Protein AF-A0A2T0YK87-F1 (afdb_monomer_lite)

Structure (mmCIF, N/CA/C/O backbone):
data_AF-A0A2T0YK87-F1
#
_entry.id   AF-A0A2T0YK87-F1
#
loop_
_atom_site.group_PDB
_atom_site.id
_atom_site.type_symbol
_atom_site.label_atom_id
_atom_site.label_alt_id
_atom_site.label_comp_id
_atom_site.label_asym_id
_atom_site.label_entity_id
_atom_site.label_seq_id
_atom_site.pdbx_PDB_ins_code
_atom_site.Cartn_x
_atom_site.Cartn_y
_atom_site.Cartn_z
_atom_site.occupancy
_atom_site.B_iso_or_equiv
_atom_site.auth_seq_id
_atom_site.auth_comp_id
_atom_site.auth_asym_id
_atom_site.auth_atom_id
_atom_site.pdbx_PDB_model_num
ATOM 1 N N . MET A 1 1 ? 10.314 11.082 -12.945 1.00 59.62 1 MET A N 1
ATOM 2 C CA . MET A 1 1 ? 10.654 9.793 -13.588 1.00 59.62 1 MET A CA 1
ATOM 3 C C . MET A 1 1 ? 11.276 10.070 -14.951 1.00 59.62 1 MET A C 1
ATOM 5 O O . MET A 1 1 ? 11.301 11.234 -15.344 1.00 59.62 1 MET A O 1
ATOM 9 N N . THR A 1 2 ? 11.847 9.068 -15.618 1.00 65.50 2 THR A N 1
ATOM 10 C CA . THR A 1 2 ? 12.135 9.135 -17.062 1.00 65.50 2 THR A CA 1
ATOM 11 C C . THR A 1 2 ? 10.827 9.025 -17.856 1.00 65.50 2 THR A C 1
ATOM 13 O O . THR A 1 2 ? 9.799 8.666 -17.281 1.00 65.50 2 THR A O 1
ATOM 16 N N . GLU A 1 3 ? 10.855 9.286 -19.165 1.00 60.81 3 GLU A N 1
ATOM 17 C CA . GLU A 1 3 ? 9.691 9.121 -20.060 1.00 60.81 3 GLU A CA 1
ATOM 18 C C . GLU A 1 3 ? 9.125 7.685 -20.080 1.00 60.81 3 GLU A C 1
ATOM 20 O O . GLU A 1 3 ? 7.971 7.485 -20.436 1.00 60.81 3 GLU A O 1
ATOM 25 N N . GLY A 1 4 ? 9.895 6.687 -19.626 1.00 59.06 4 GLY A N 1
ATOM 26 C CA . GLY A 1 4 ? 9.454 5.294 -19.463 1.00 59.06 4 GLY A CA 1
ATOM 27 C C . GLY A 1 4 ? 9.026 4.907 -18.040 1.00 59.06 4 GLY A C 1
ATOM 28 O O . GLY A 1 4 ? 8.945 3.720 -17.735 1.00 59.06 4 GLY A O 1
ATOM 29 N N . GLY A 1 5 ? 8.841 5.869 -17.129 1.00 59.38 5 GLY A N 1
ATOM 30 C CA . GLY A 1 5 ? 8.418 5.601 -15.747 1.00 59.38 5 GLY A CA 1
ATOM 31 C C . GLY A 1 5 ? 9.534 5.081 -14.832 1.00 59.38 5 GLY A C 1
ATOM 32 O O . GLY A 1 5 ? 9.279 4.713 -13.685 1.00 59.38 5 GLY A O 1
ATOM 33 N N . ALA A 1 6 ? 10.789 5.064 -15.297 1.00 64.81 6 ALA A N 1
ATOM 34 C CA . ALA A 1 6 ? 11.923 4.650 -14.477 1.00 64.81 6 ALA A CA 1
ATOM 35 C C . ALA A 1 6 ? 12.339 5.759 -13.494 1.00 64.81 6 ALA A C 1
ATOM 37 O O . ALA A 1 6 ? 12.185 6.962 -13.747 1.00 64.81 6 ALA A O 1
ATOM 38 N N . GLY A 1 7 ? 12.889 5.351 -12.349 1.00 67.50 7 GLY A N 1
ATOM 39 C CA . GLY A 1 7 ? 13.480 6.274 -11.385 1.00 67.50 7 GLY A CA 1
ATOM 40 C C . GLY A 1 7 ? 14.667 7.027 -11.990 1.00 67.50 7 GLY A C 1
ATOM 41 O O . GLY A 1 7 ? 15.427 6.472 -12.778 1.00 67.50 7 GLY A O 1
ATOM 42 N N . LYS A 1 8 ? 14.844 8.300 -11.608 1.00 79.06 8 LYS A N 1
ATOM 43 C CA . LYS A 1 8 ? 16.035 9.089 -11.987 1.00 79.06 8 LYS A CA 1
ATOM 44 C C . LYS A 1 8 ? 17.297 8.646 -11.227 1.00 79.06 8 LYS A C 1
ATOM 46 O O . LYS A 1 8 ? 18.400 9.018 -11.605 1.00 79.06 8 LYS A O 1
ATOM 51 N N . ILE A 1 9 ? 17.127 7.858 -10.165 1.00 83.00 9 ILE A N 1
ATOM 52 C CA . ILE A 1 9 ? 18.200 7.300 -9.341 1.00 83.00 9 ILE A CA 1
ATOM 53 C C . ILE A 1 9 ? 18.352 5.823 -9.706 1.00 83.00 9 ILE A C 1
ATOM 55 O O . ILE A 1 9 ? 17.394 5.050 -9.631 1.00 83.00 9 ILE A O 1
ATOM 59 N N . LYS A 1 10 ? 19.564 5.426 -10.104 1.00 82.88 10 LYS A N 1
ATOM 60 C CA . LYS A 1 10 ? 19.873 4.038 -10.465 1.00 82.88 10 LYS A CA 1
ATOM 61 C C . LYS A 1 10 ? 19.559 3.108 -9.287 1.00 82.88 10 LYS A C 1
ATOM 63 O O . LYS A 1 10 ? 20.014 3.344 -8.176 1.00 82.88 10 LYS A O 1
ATOM 68 N N . GLY A 1 11 ? 18.785 2.054 -9.545 1.00 80.31 11 GLY A N 1
ATOM 69 C CA . GLY A 1 11 ? 18.370 1.080 -8.527 1.00 80.31 11 GLY A CA 1
ATOM 70 C C . GLY A 1 11 ? 17.142 1.485 -7.702 1.00 80.31 11 GLY A C 1
ATOM 71 O O . GLY A 1 11 ? 16.560 0.628 -7.045 1.00 80.31 11 GLY A O 1
ATOM 72 N N . LEU A 1 12 ? 16.680 2.737 -7.787 1.00 84.69 12 LEU A N 1
ATOM 73 C CA . LEU A 1 12 ? 15.482 3.212 -7.090 1.00 84.69 12 LEU A CA 1
ATOM 74 C C . LEU A 1 12 ? 14.294 3.290 -8.057 1.00 84.69 12 LEU A C 1
ATOM 76 O O . LEU A 1 12 ? 13.875 4.362 -8.495 1.00 84.69 12 LEU A O 1
ATOM 80 N N . GLY A 1 13 ? 13.771 2.123 -8.433 1.00 86.69 13 GLY A N 1
ATOM 81 C CA . GLY A 1 13 ? 12.528 2.035 -9.201 1.00 86.69 13 GLY A CA 1
ATOM 82 C C . GLY A 1 13 ? 11.301 2.455 -8.372 1.00 86.69 13 GLY A C 1
ATOM 83 O O . GLY A 1 13 ? 11.397 2.525 -7.146 1.00 86.69 13 GLY A O 1
ATOM 84 N N . PRO A 1 14 ? 10.133 2.672 -9.006 1.00 86.12 14 PRO A N 1
ATOM 85 C CA . PRO A 1 14 ? 8.919 3.129 -8.324 1.00 86.12 14 PRO A CA 1
ATOM 86 C C . PRO A 1 14 ? 8.546 2.322 -7.066 1.00 86.12 14 PRO A C 1
ATOM 88 O O . PRO A 1 14 ? 8.340 2.922 -6.020 1.00 86.12 14 PRO A O 1
ATOM 91 N N . ALA A 1 15 ? 8.587 0.982 -7.111 1.00 89.81 15 ALA A N 1
ATOM 92 C CA . ALA A 1 15 ? 8.289 0.134 -5.940 1.00 89.81 15 ALA A CA 1
ATOM 93 C C . ALA A 1 15 ? 9.214 0.407 -4.739 1.00 89.81 15 ALA A C 1
ATOM 95 O O . ALA A 1 15 ? 8.801 0.391 -3.582 1.00 89.81 15 ALA A O 1
ATOM 96 N N . PHE A 1 16 ? 10.508 0.602 -5.011 1.00 90.56 16 PHE A N 1
ATOM 97 C CA . PHE A 1 16 ? 11.492 0.887 -3.968 1.00 90.56 16 PHE A CA 1
ATOM 98 C C . PHE A 1 16 ? 11.370 2.325 -3.471 1.00 90.56 16 PHE A C 1
ATOM 100 O O . PHE A 1 16 ? 11.548 2.565 -2.281 1.00 90.56 16 PHE A O 1
ATOM 107 N N . ALA A 1 17 ? 11.018 3.267 -4.349 1.00 90.88 17 ALA A N 1
ATOM 108 C CA . ALA A 1 17 ? 10.756 4.646 -3.961 1.00 90.88 17 ALA A CA 1
ATOM 109 C C . ALA A 1 17 ? 9.584 4.741 -2.972 1.00 90.88 17 ALA A C 1
ATOM 111 O O . ALA A 1 17 ? 9.709 5.428 -1.966 1.00 90.88 17 ALA A O 1
ATOM 112 N N . THR A 1 18 ? 8.485 4.008 -3.179 1.00 93.31 18 THR A N 1
ATOM 113 C CA . THR A 1 18 ? 7.351 4.032 -2.235 1.00 93.31 18 THR A CA 1
ATOM 114 C C . THR A 1 18 ? 7.694 3.384 -0.897 1.00 93.31 18 THR A C 1
ATOM 116 O O . THR A 1 18 ? 7.274 3.879 0.141 1.00 93.31 18 THR A O 1
ATOM 119 N N . LYS A 1 19 ? 8.522 2.328 -0.893 1.00 94.12 19 LYS A N 1
ATOM 120 C CA . LYS A 1 19 ? 9.073 1.746 0.347 1.00 94.12 19 LYS A CA 1
ATOM 121 C C . LYS A 1 19 ? 9.935 2.753 1.100 1.00 94.12 19 LYS A C 1
ATOM 123 O O . LYS A 1 19 ? 9.781 2.900 2.306 1.00 94.12 19 LYS A O 1
ATOM 128 N N . PHE A 1 20 ? 10.811 3.462 0.387 1.00 93.12 20 PHE A N 1
ATOM 129 C CA . PHE A 1 20 ? 11.614 4.530 0.974 1.00 93.12 20 PHE A CA 1
ATOM 130 C C . PHE A 1 20 ? 10.731 5.617 1.597 1.00 93.12 20 PHE A C 1
ATOM 132 O O . PHE A 1 20 ? 10.955 5.974 2.747 1.00 93.12 20 PHE A O 1
ATOM 139 N N . LEU A 1 21 ? 9.710 6.095 0.876 1.00 92.44 21 LEU A N 1
ATOM 140 C CA . LEU A 1 21 ? 8.780 7.109 1.381 1.00 92.44 21 LEU A CA 1
ATOM 141 C C . LEU A 1 21 ? 8.040 6.637 2.638 1.00 92.44 21 LEU A C 1
ATOM 143 O O . LEU A 1 21 ? 8.040 7.357 3.629 1.00 92.44 21 LEU A O 1
ATOM 147 N N . TYR A 1 22 ? 7.485 5.422 2.623 1.00 94.75 22 TYR A N 1
ATOM 148 C CA . TYR A 1 22 ? 6.798 4.838 3.778 1.00 94.75 22 TYR A CA 1
ATOM 149 C C . TYR A 1 22 ? 7.701 4.791 5.021 1.00 94.75 22 TYR A C 1
ATOM 151 O O . TYR A 1 22 ? 7.325 5.265 6.088 1.00 94.75 22 TYR A O 1
ATOM 159 N N . PHE A 1 23 ? 8.930 4.278 4.890 1.00 93.50 23 PHE A N 1
ATOM 160 C CA . PHE A 1 23 ? 9.843 4.197 6.034 1.00 93.50 23 PHE A CA 1
ATOM 161 C C . PHE A 1 23 ? 10.400 5.558 6.471 1.00 93.50 23 PHE A C 1
ATOM 163 O O . PHE A 1 23 ? 10.729 5.722 7.645 1.00 93.50 23 PHE A O 1
ATOM 170 N N . ALA A 1 24 ? 10.501 6.532 5.562 1.00 93.06 24 ALA A N 1
ATOM 171 C CA . ALA A 1 24 ? 10.962 7.881 5.882 1.00 93.06 24 ALA A CA 1
ATOM 172 C C . ALA A 1 24 ? 9.951 8.678 6.726 1.00 93.06 24 ALA A C 1
ATOM 174 O O . ALA A 1 24 ? 10.366 9.565 7.470 1.00 93.06 24 ALA A O 1
ATOM 175 N N . GLU A 1 25 ? 8.653 8.364 6.645 1.00 89.94 25 GLU A N 1
ATOM 176 C CA . GLU A 1 25 ? 7.619 8.992 7.484 1.00 89.94 25 GLU A CA 1
ATOM 177 C C . GLU A 1 25 ? 7.697 8.565 8.959 1.00 89.94 25 GLU A C 1
ATOM 179 O O . GLU A 1 25 ? 7.255 9.303 9.843 1.00 89.94 25 GLU A O 1
ATOM 184 N N . GLY A 1 26 ? 8.306 7.409 9.240 1.00 86.06 26 GLY A N 1
ATOM 185 C CA . GLY A 1 26 ? 8.388 6.845 10.585 1.00 86.06 26 GLY A CA 1
ATOM 186 C C . GLY A 1 26 ? 7.060 6.254 11.076 1.00 86.06 26 GLY A C 1
ATOM 187 O O . GLY A 1 26 ? 6.061 6.214 10.365 1.00 86.06 26 GLY A O 1
ATOM 188 N N . SER A 1 27 ? 7.046 5.745 12.311 1.00 83.12 27 SER A N 1
ATOM 189 C CA . SER A 1 27 ? 5.922 4.956 12.846 1.00 83.12 27 SER A CA 1
ATOM 190 C C . SER A 1 27 ? 4.946 5.739 13.728 1.00 83.12 27 SER A C 1
ATOM 192 O O . SER A 1 27 ? 4.000 5.159 14.252 1.00 83.12 27 SER A O 1
ATOM 194 N N . THR A 1 28 ? 5.198 7.024 13.977 1.00 83.50 28 THR A N 1
ATOM 195 C CA . THR A 1 28 ? 4.438 7.811 14.962 1.00 83.50 28 THR A CA 1
ATOM 196 C C . THR A 1 28 ? 3.157 8.418 14.402 1.00 83.50 28 THR A C 1
ATOM 198 O O . THR A 1 28 ? 2.258 8.730 15.176 1.00 83.50 28 THR A O 1
ATOM 201 N N . ASN A 1 29 ? 3.062 8.576 13.081 1.00 85.19 29 ASN A N 1
ATOM 202 C CA . ASN A 1 29 ? 1.926 9.204 12.412 1.00 85.19 29 ASN A CA 1
ATOM 203 C C . ASN A 1 29 ? 1.127 8.190 11.576 1.00 85.19 29 ASN A C 1
ATOM 205 O O . ASN A 1 29 ? 1.569 7.068 11.308 1.00 85.19 29 ASN A O 1
ATOM 209 N N . GLU A 1 30 ? -0.074 8.596 11.169 1.00 87.56 30 GLU A N 1
ATOM 210 C CA . GLU A 1 30 ? -0.809 7.928 10.095 1.00 87.56 30 GLU A CA 1
ATOM 211 C C . GLU A 1 30 ? -0.026 8.094 8.780 1.00 87.56 30 GLU A C 1
ATOM 213 O O . GLU A 1 30 ? 0.322 9.232 8.438 1.00 87.56 30 GLU A O 1
ATOM 218 N N . PRO A 1 31 ? 0.302 7.004 8.062 1.00 88.62 31 PRO A N 1
ATOM 219 C CA . PRO A 1 31 ? 1.158 7.085 6.891 1.00 88.62 31 PRO A CA 1
ATOM 220 C C . PRO A 1 31 ? 0.411 7.765 5.745 1.00 88.62 31 PRO A C 1
ATOM 222 O O . PRO A 1 31 ? -0.667 7.327 5.339 1.00 88.62 31 PRO A O 1
ATOM 225 N N . ARG A 1 32 ? 1.001 8.823 5.181 1.00 88.62 32 ARG A N 1
ATOM 226 C CA . ARG A 1 32 ? 0.485 9.458 3.955 1.00 88.62 32 ARG A CA 1
ATOM 227 C C . ARG A 1 32 ? 0.940 8.695 2.717 1.00 88.62 32 ARG A C 1
ATOM 229 O O . ARG A 1 32 ? 0.331 8.805 1.651 1.00 88.62 32 ARG A O 1
ATOM 236 N N . HIS A 1 33 ? 2.030 7.948 2.843 1.00 93.56 33 HIS A N 1
ATOM 237 C CA . HIS A 1 33 ? 2.617 7.145 1.786 1.00 93.56 33 HIS A CA 1
ATOM 238 C C . HIS A 1 33 ? 2.529 5.671 2.147 1.00 93.56 33 HIS A C 1
ATOM 240 O O . HIS A 1 33 ? 3.027 5.267 3.185 1.00 93.56 33 HIS A O 1
ATOM 246 N N . VAL A 1 34 ? 1.942 4.856 1.273 1.00 95.25 34 VAL A N 1
ATOM 247 C CA . VAL A 1 34 ? 1.836 3.402 1.457 1.00 95.25 34 VAL A CA 1
ATOM 248 C C . VAL A 1 34 ? 2.529 2.656 0.330 1.00 95.25 34 VAL A C 1
ATOM 250 O O . VAL A 1 34 ? 2.738 3.178 -0.763 1.00 95.25 34 VAL A O 1
ATOM 253 N N . ILE A 1 35 ? 2.941 1.421 0.595 1.00 95.69 35 ILE A N 1
ATOM 254 C CA . ILE A 1 35 ? 3.746 0.650 -0.349 1.00 95.69 35 ILE A CA 1
ATOM 255 C C . ILE A 1 35 ? 2.865 0.167 -1.506 1.00 95.69 35 ILE A C 1
ATOM 257 O O . ILE A 1 35 ? 1.774 -0.352 -1.297 1.00 95.69 35 ILE A O 1
ATOM 261 N N . ILE A 1 36 ? 3.351 0.308 -2.742 1.00 94.06 36 ILE A N 1
ATOM 262 C CA . ILE A 1 36 ? 2.814 -0.417 -3.895 1.00 94.06 36 ILE A CA 1
ATOM 263 C C . ILE A 1 36 ? 3.933 -1.223 -4.544 1.00 94.06 36 ILE A C 1
ATOM 265 O O . ILE A 1 36 ? 5.000 -0.709 -4.885 1.00 94.06 36 ILE A O 1
ATOM 269 N N . ASP A 1 37 ? 3.698 -2.520 -4.701 1.00 92.88 37 ASP A N 1
ATOM 270 C CA . ASP A 1 37 ? 4.579 -3.401 -5.448 1.00 92.88 37 ASP A CA 1
ATOM 271 C C . ASP A 1 37 ? 3.789 -4.353 -6.349 1.00 92.88 37 ASP A C 1
ATOM 273 O O . ASP A 1 37 ? 2.574 -4.227 -6.534 1.00 92.88 37 ASP A O 1
ATOM 277 N N . LYS A 1 38 ? 4.492 -5.293 -6.982 1.00 91.56 38 LYS A N 1
ATOM 278 C CA . LYS A 1 38 ? 3.873 -6.219 -7.930 1.00 91.56 38 LYS A CA 1
ATOM 279 C C . LYS A 1 38 ? 2.792 -7.086 -7.276 1.00 91.56 38 LYS A C 1
ATOM 281 O O . LYS A 1 38 ? 1.803 -7.380 -7.938 1.00 91.56 38 LYS A O 1
ATOM 286 N N . VAL A 1 39 ? 2.953 -7.482 -6.013 1.00 93.69 39 VAL A N 1
ATOM 287 C CA . VAL A 1 39 ? 1.963 -8.308 -5.305 1.00 93.69 39 VAL A CA 1
ATOM 288 C C . VAL A 1 39 ? 0.720 -7.474 -5.027 1.00 93.69 39 VAL A C 1
ATOM 290 O O . VAL A 1 39 ? -0.371 -7.832 -5.469 1.00 93.69 39 VAL A O 1
ATOM 293 N N . VAL A 1 40 ? 0.905 -6.313 -4.393 1.00 94.94 40 VAL A N 1
ATOM 294 C CA . VAL A 1 40 ? -0.199 -5.408 -4.049 1.00 94.94 40 VAL A CA 1
ATOM 295 C C . VAL A 1 40 ? -0.975 -4.987 -5.293 1.00 94.94 40 VAL A C 1
ATOM 297 O O . VAL A 1 40 ? -2.194 -5.111 -5.327 1.00 94.94 40 VAL A O 1
ATOM 300 N N . SER A 1 41 ? -0.282 -4.552 -6.346 1.00 93.50 41 SER A N 1
ATOM 301 C CA . SER A 1 41 ? -0.926 -4.115 -7.591 1.00 93.50 41 SER A CA 1
ATOM 302 C C . SER A 1 41 ? -1.658 -5.243 -8.321 1.00 93.50 41 SER A C 1
ATOM 304 O O . SER A 1 41 ? -2.722 -5.007 -8.886 1.00 93.50 41 SER A O 1
ATOM 306 N N . THR A 1 42 ? -1.142 -6.476 -8.285 1.00 93.75 42 THR A N 1
ATOM 307 C CA . THR A 1 42 ? -1.828 -7.635 -8.879 1.00 93.75 42 THR A CA 1
ATOM 308 C C . THR A 1 42 ? -3.135 -7.926 -8.142 1.00 93.75 42 THR A C 1
ATOM 310 O O . THR A 1 42 ? -4.176 -8.098 -8.777 1.00 93.75 42 THR A O 1
ATOM 313 N N . ASN A 1 43 ? -3.101 -7.919 -6.808 1.00 94.31 43 ASN A N 1
ATOM 314 C CA . ASN A 1 43 ? -4.281 -8.173 -5.982 1.00 94.31 43 ASN A CA 1
ATOM 315 C C . ASN A 1 43 ? -5.302 -7.034 -6.081 1.00 94.31 43 ASN A C 1
ATOM 317 O O . ASN A 1 43 ? -6.497 -7.279 -6.234 1.00 94.31 43 ASN A O 1
ATOM 321 N N . LEU A 1 44 ? -4.830 -5.787 -6.081 1.00 92.25 44 LEU A N 1
ATOM 322 C CA . LEU A 1 44 ? -5.661 -4.605 -6.280 1.00 92.25 44 LEU A CA 1
ATOM 323 C C . LEU A 1 44 ? -6.384 -4.660 -7.629 1.00 92.25 44 LEU A C 1
ATOM 325 O O . LEU A 1 44 ? -7.593 -4.431 -7.689 1.00 92.25 44 LEU A O 1
ATOM 329 N N . ARG A 1 45 ? -5.667 -5.023 -8.699 1.00 92.94 45 ARG A N 1
ATOM 330 C CA . ARG A 1 45 ? -6.244 -5.149 -10.037 1.00 92.94 45 ARG A CA 1
ATOM 331 C C . ARG A 1 45 ? -7.330 -6.210 -10.113 1.00 92.94 45 ARG A C 1
ATOM 333 O O . ARG A 1 45 ? -8.372 -5.971 -10.713 1.00 92.94 45 ARG A O 1
ATOM 340 N N . ARG A 1 46 ? -7.084 -7.367 -9.504 1.00 89.81 46 ARG A N 1
ATOM 341 C CA . ARG A 1 46 ? -8.015 -8.497 -9.511 1.00 89.81 46 ARG A CA 1
ATOM 342 C C . ARG A 1 46 ? -9.343 -8.158 -8.840 1.00 89.81 46 ARG A C 1
ATOM 344 O O . ARG A 1 46 ? -10.389 -8.541 -9.349 1.00 89.81 46 ARG A O 1
ATOM 351 N N . ASP A 1 47 ? -9.286 -7.485 -7.695 1.00 81.62 47 ASP A N 1
ATOM 352 C CA . ASP A 1 47 ? -10.410 -7.462 -6.759 1.00 81.62 47 ASP A CA 1
ATOM 353 C C . ASP A 1 47 ? -11.121 -6.103 -6.656 1.00 81.62 47 ASP A C 1
ATOM 355 O O . ASP A 1 47 ? -12.280 -6.065 -6.248 1.00 81.62 47 ASP A O 1
ATOM 359 N N . ALA A 1 48 ? -10.460 -4.987 -6.983 1.00 85.00 48 ALA A N 1
ATOM 360 C CA . ALA A 1 48 ? -10.997 -3.670 -6.624 1.00 85.00 48 ALA A CA 1
ATOM 361 C C . ALA A 1 48 ? -10.696 -2.527 -7.603 1.00 85.00 48 ALA A C 1
ATOM 363 O O . ALA A 1 48 ? -11.422 -1.534 -7.618 1.00 85.00 48 ALA A O 1
ATOM 364 N N . TRP A 1 49 ? -9.657 -2.642 -8.432 1.00 87.81 49 TRP A N 1
ATOM 365 C CA . TRP A 1 49 ? -9.315 -1.626 -9.428 1.00 87.81 49 TRP A CA 1
ATOM 366 C C . TRP A 1 49 ? -8.814 -2.265 -10.733 1.00 87.81 49 TRP A C 1
ATOM 368 O O . TRP A 1 49 ? -7.608 -2.263 -10.995 1.00 87.81 49 TRP A O 1
ATOM 378 N N . PRO A 1 50 ? -9.722 -2.774 -11.587 1.00 88.31 50 PRO A N 1
ATOM 379 C CA . PRO A 1 50 ? -9.378 -3.532 -12.801 1.00 88.31 50 PRO A CA 1
ATOM 380 C C . PRO A 1 50 ? -8.443 -2.811 -13.783 1.00 88.31 50 PRO A C 1
ATOM 382 O O . PRO A 1 50 ? -7.618 -3.448 -14.445 1.00 88.31 50 PRO A O 1
ATOM 385 N N . GLU A 1 51 ? -8.527 -1.481 -13.819 1.00 86.69 51 GLU A N 1
ATOM 386 C CA . GLU A 1 51 ? -7.702 -0.611 -14.666 1.00 86.69 51 GLU A CA 1
AT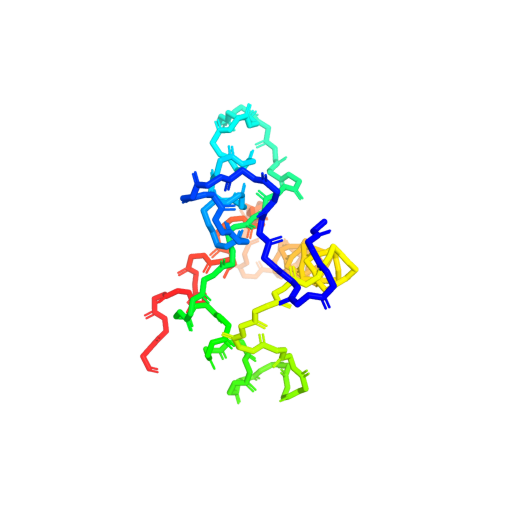OM 387 C C . GLU A 1 51 ? -6.406 -0.133 -13.990 1.00 86.69 51 GLU A C 1
ATOM 389 O O . GLU A 1 51 ? -5.675 0.683 -14.553 1.00 86.69 51 GLU A O 1
ATOM 394 N N . SER A 1 52 ? -6.098 -0.598 -12.773 1.00 85.62 52 SER A N 1
ATOM 395 C CA . SER A 1 52 ? -4.843 -0.227 -12.115 1.00 85.62 52 SER A CA 1
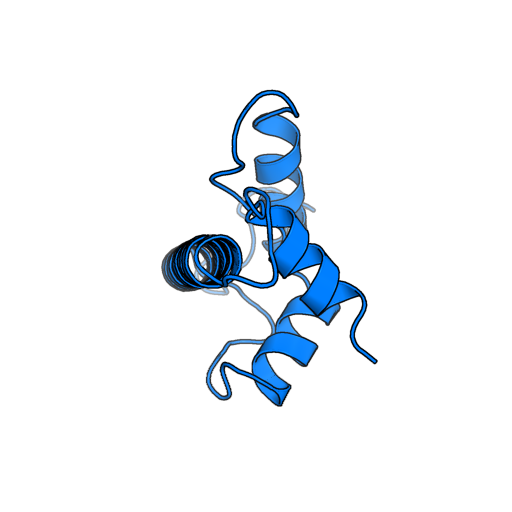ATOM 396 C C . SER A 1 52 ? -3.634 -0.810 -12.860 1.00 85.62 52 SER A C 1
ATOM 398 O O . SER A 1 52 ? -3.637 -1.978 -13.273 1.00 85.62 52 SER A O 1
ATOM 400 N N . PRO A 1 53 ? -2.561 -0.021 -13.036 1.00 83.81 53 PRO A N 1
ATOM 401 C CA . PRO A 1 53 ? -1.342 -0.530 -13.634 1.00 83.81 53 PRO A CA 1
ATOM 402 C C . PRO A 1 53 ? -0.611 -1.454 -12.652 1.00 83.81 53 PRO A C 1
ATOM 404 O O . PRO A 1 53 ? -0.484 -1.182 -11.457 1.00 83.81 53 PRO A O 1
ATOM 407 N N . THR A 1 54 ? -0.068 -2.549 -13.178 1.00 84.56 54 THR A N 1
ATOM 408 C CA . THR A 1 54 ? 0.702 -3.545 -12.410 1.00 84.56 54 THR A CA 1
ATOM 409 C C . THR A 1 54 ? 2.212 -3.273 -12.412 1.00 84.56 54 THR A C 1
ATOM 411 O O . THR A 1 54 ? 2.989 -4.042 -11.850 1.00 84.56 54 THR A O 1
ATOM 414 N N . ALA A 1 55 ? 2.644 -2.211 -13.095 1.00 80.69 55 ALA A N 1
ATOM 415 C CA . ALA A 1 55 ? 4.022 -1.741 -13.194 1.00 80.69 55 ALA A CA 1
ATOM 416 C C . ALA A 1 55 ? 4.035 -0.255 -13.595 1.00 80.69 55 ALA A C 1
ATOM 418 O O . ALA A 1 55 ? 3.005 0.279 -13.993 1.00 80.69 55 ALA A O 1
ATOM 419 N N . ALA A 1 56 ? 5.207 0.390 -13.529 1.00 77.75 56 ALA A N 1
ATOM 420 C CA . ALA A 1 56 ? 5.400 1.786 -13.942 1.00 77.75 56 ALA A CA 1
ATOM 421 C C . ALA A 1 56 ? 4.388 2.757 -13.293 1.00 77.75 56 ALA A C 1
ATOM 423 O O . ALA A 1 56 ? 3.699 3.512 -13.975 1.00 77.75 56 ALA A O 1
ATOM 424 N N . TRP A 1 57 ? 4.286 2.720 -11.958 1.00 85.00 57 TRP A N 1
ATOM 425 C CA . TRP A 1 57 ? 3.399 3.599 -11.189 1.00 85.00 57 TRP A CA 1
ATOM 426 C C . TRP A 1 57 ? 3.870 5.054 -11.259 1.00 85.00 57 TRP A C 1
ATOM 428 O O . TRP A 1 57 ? 4.747 5.477 -10.504 1.00 85.00 57 TRP A O 1
ATOM 438 N N . TRP A 1 58 ? 3.282 5.805 -12.187 1.00 85.69 58 TRP A N 1
ATOM 439 C CA . TRP A 1 58 ? 3.444 7.252 -12.307 1.00 85.69 58 TRP A CA 1
ATOM 440 C C . TRP A 1 58 ? 2.980 7.976 -11.034 1.00 85.69 58 TRP A C 1
ATOM 442 O O . TRP A 1 58 ? 2.140 7.426 -10.312 1.00 85.69 58 TRP A O 1
ATOM 452 N N . PRO A 1 59 ? 3.482 9.192 -10.738 1.00 87.88 59 PRO A N 1
ATOM 453 C CA . PRO A 1 59 ? 3.128 9.913 -9.515 1.00 87.88 59 PRO A CA 1
ATOM 454 C C . PRO A 1 59 ? 1.616 10.044 -9.309 1.00 87.88 59 PRO A C 1
ATOM 456 O O . PRO A 1 59 ? 1.127 9.815 -8.211 1.00 87.88 59 PRO A O 1
ATOM 459 N N . GLU A 1 60 ? 0.869 10.307 -10.378 1.00 88.81 60 GLU A N 1
ATOM 460 C CA . GLU A 1 60 ? -0.585 10.479 -10.360 1.00 88.81 60 GLU A CA 1
ATOM 461 C C . GLU A 1 60 ? -1.305 9.157 -10.065 1.00 88.81 60 GLU A C 1
ATOM 463 O O . GLU A 1 60 ? -2.332 9.120 -9.391 1.00 88.81 60 GLU A O 1
ATOM 468 N N . THR A 1 61 ? -0.761 8.039 -10.557 1.00 89.38 61 THR A N 1
ATOM 469 C CA . THR A 1 61 ? -1.279 6.703 -10.229 1.00 89.38 61 THR A CA 1
ATOM 470 C C . THR A 1 61 ? -1.031 6.390 -8.760 1.00 89.38 61 THR A C 1
ATOM 472 O O . THR A 1 61 ? -1.923 5.894 -8.075 1.00 89.38 61 THR A O 1
ATOM 475 N N . TYR A 1 62 ? 0.177 6.682 -8.282 1.00 92.00 62 TYR A N 1
ATOM 476 C CA . TYR A 1 62 ? 0.560 6.459 -6.897 1.00 92.00 62 TYR A CA 1
ATOM 477 C C . TYR A 1 62 ? -0.279 7.306 -5.931 1.00 92.00 62 TYR A C 1
ATOM 479 O O . TYR A 1 62 ? -0.790 6.784 -4.947 1.00 92.00 62 TYR A O 1
ATOM 487 N N . GLU A 1 63 ? -0.509 8.578 -6.249 1.00 92.88 63 GLU A N 1
ATOM 488 C CA . GLU A 1 63 ? -1.381 9.459 -5.470 1.00 92.88 63 GLU A CA 1
ATOM 489 C C . GLU A 1 63 ? -2.817 8.924 -5.403 1.00 92.88 63 GLU A C 1
ATOM 491 O O . GLU A 1 63 ? -3.388 8.809 -4.318 1.00 92.88 63 GLU A O 1
ATOM 496 N N . ARG A 1 64 ? -3.395 8.529 -6.546 1.00 92.56 64 ARG A N 1
ATOM 497 C CA . ARG A 1 64 ? -4.732 7.916 -6.579 1.00 92.56 64 ARG A CA 1
ATOM 498 C C . ARG A 1 64 ? -4.799 6.641 -5.739 1.00 92.56 64 ARG A C 1
ATOM 500 O O . ARG A 1 64 ? -5.805 6.416 -5.074 1.00 92.56 64 ARG A O 1
ATOM 507 N N . TYR A 1 65 ? -3.742 5.832 -5.754 1.00 94.44 65 TYR A N 1
ATOM 508 C CA . TYR A 1 65 ? -3.622 4.646 -4.910 1.00 94.44 65 TYR A CA 1
ATOM 509 C C . TYR A 1 65 ? -3.597 4.990 -3.414 1.00 94.44 65 TYR A C 1
ATOM 511 O O . TYR A 1 65 ? -4.399 4.434 -2.667 1.00 94.44 65 TYR A O 1
ATOM 519 N N . CYS A 1 66 ? -2.767 5.942 -2.978 1.00 95.50 66 CYS A N 1
ATOM 520 C CA . CYS A 1 66 ? -2.742 6.378 -1.577 1.00 95.50 66 CYS A CA 1
ATOM 521 C C . CYS A 1 66 ? -4.109 6.915 -1.126 1.00 95.50 66 CYS A C 1
ATOM 523 O O . CYS A 1 66 ? -4.610 6.520 -0.076 1.00 95.50 66 CYS A O 1
ATOM 525 N N . ASN A 1 67 ? -4.751 7.749 -1.950 1.00 95.50 67 ASN A N 1
ATOM 526 C CA . ASN A 1 67 ? -6.076 8.299 -1.654 1.00 95.50 67 ASN A CA 1
ATOM 527 C C . ASN A 1 67 ? -7.151 7.207 -1.560 1.00 95.50 67 ASN A C 1
ATOM 529 O O . ASN A 1 67 ? -8.032 7.279 -0.705 1.00 95.50 67 ASN A O 1
ATOM 533 N N . LEU A 1 68 ? -7.077 6.184 -2.419 1.00 95.06 68 LEU A N 1
ATOM 534 C CA . LEU A 1 68 ? -7.995 5.048 -2.381 1.00 95.06 68 LEU A CA 1
ATOM 535 C C . LEU A 1 68 ? -7.875 4.271 -1.066 1.00 95.06 68 LEU A C 1
ATOM 537 O O . LEU A 1 68 ? -8.892 3.983 -0.438 1.00 95.06 68 LEU A O 1
ATOM 541 N N . LEU A 1 69 ? -6.652 3.951 -0.644 1.00 96.44 69 LEU A N 1
ATOM 542 C CA . LEU A 1 69 ? -6.423 3.201 0.590 1.00 96.44 69 LEU A CA 1
ATOM 543 C C . LEU A 1 69 ? -6.787 4.019 1.828 1.00 96.44 69 LEU A C 1
ATOM 545 O O . LEU A 1 69 ? -7.400 3.472 2.739 1.00 96.44 69 LEU A O 1
ATOM 549 N N . ALA A 1 70 ? -6.479 5.319 1.840 1.00 96.56 70 ALA A N 1
ATOM 550 C CA . ALA A 1 70 ? -6.862 6.207 2.935 1.00 96.56 70 ALA A CA 1
ATOM 551 C C . ALA A 1 70 ? -8.389 6.277 3.081 1.00 96.56 70 ALA A C 1
ATOM 553 O O . ALA A 1 70 ? -8.923 6.189 4.187 1.00 96.56 70 ALA A O 1
ATOM 554 N N . ARG A 1 71 ? -9.112 6.349 1.955 1.00 96.56 71 ARG A N 1
ATOM 555 C CA . ARG A 1 71 ? -10.576 6.279 1.961 1.00 96.56 71 ARG A CA 1
ATOM 556 C C . ARG A 1 71 ? -11.073 4.948 2.523 1.00 96.56 71 ARG A C 1
ATOM 558 O O . ARG A 1 71 ? -11.938 4.954 3.388 1.00 96.56 71 ARG A O 1
ATOM 565 N N . TRP A 1 72 ? -10.523 3.818 2.077 1.00 96.62 72 TRP A N 1
ATOM 566 C CA . TRP A 1 72 ? -10.918 2.504 2.597 1.00 96.62 72 TRP A CA 1
ATOM 567 C C . TRP A 1 72 ? -10.605 2.324 4.081 1.00 96.62 72 TRP A C 1
ATOM 569 O O . TRP A 1 72 ? -11.380 1.681 4.781 1.00 96.62 72 TRP A O 1
ATOM 579 N N . ALA A 1 73 ? -9.511 2.897 4.577 1.00 96.94 73 ALA A N 1
ATOM 580 C CA . ALA A 1 73 ? -9.193 2.905 5.999 1.00 96.94 73 ALA A CA 1
ATOM 581 C C . ALA A 1 73 ? -10.226 3.714 6.804 1.00 96.94 73 ALA A C 1
ATOM 583 O O . ALA A 1 73 ? -10.696 3.242 7.841 1.00 96.94 73 ALA A O 1
ATOM 584 N N . SER A 1 74 ? -10.655 4.875 6.291 1.00 97.00 74 SER A N 1
ATOM 585 C CA . SER A 1 74 ? -11.756 5.661 6.874 1.00 97.00 74 SER A CA 1
ATOM 586 C C . SER A 1 74 ? -13.058 4.859 6.898 1.00 97.00 74 SER A C 1
ATOM 588 O O . SER A 1 74 ? -13.632 4.648 7.962 1.00 97.00 74 SER A O 1
ATOM 590 N N . GLU A 1 75 ? -13.471 4.321 5.747 1.00 97.06 75 GLU A N 1
AT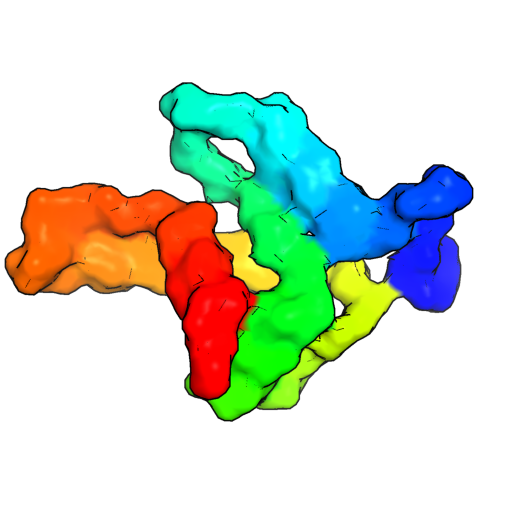OM 591 C CA . GLU A 1 75 ? -14.691 3.515 5.615 1.00 97.06 75 GLU A CA 1
ATOM 592 C C . GLU A 1 75 ? -14.660 2.276 6.523 1.00 97.06 75 GLU A C 1
ATOM 594 O O . GLU A 1 75 ? -15.678 1.900 7.095 1.00 97.06 75 GLU A O 1
ATOM 599 N N . ALA A 1 76 ? -13.501 1.626 6.674 1.00 96.81 76 ALA A N 1
ATOM 600 C CA . ALA A 1 76 ? -13.338 0.482 7.564 1.00 96.81 76 ALA A CA 1
ATOM 601 C C . ALA A 1 76 ? -13.415 0.881 9.043 1.00 96.81 76 ALA A C 1
ATOM 603 O O . ALA A 1 76 ? -13.972 0.123 9.830 1.00 96.81 76 ALA A O 1
ATOM 604 N N . SER A 1 77 ? -12.893 2.052 9.411 1.00 97.38 77 SER A N 1
ATOM 605 C CA . SER A 1 77 ? -12.950 2.585 10.780 1.00 97.38 77 SER A CA 1
ATOM 606 C C . SER A 1 77 ? -14.365 2.981 11.207 1.00 97.38 77 SER A C 1
ATOM 608 O O . SER A 1 77 ? -14.674 2.978 12.392 1.00 97.38 77 SER A O 1
ATOM 610 N N . GLU A 1 78 ? -15.225 3.336 10.252 1.00 97.12 78 GLU A N 1
ATOM 611 C CA . GLU A 1 78 ? -16.625 3.709 10.497 1.00 97.12 78 GLU A CA 1
ATOM 612 C C . GLU A 1 78 ? -17.547 2.496 10.692 1.00 97.12 78 GLU A C 1
ATOM 614 O O . GLU A 1 78 ? -18.703 2.645 11.098 1.00 97.12 78 GLU A O 1
ATOM 619 N N . ARG A 1 79 ? -17.062 1.282 10.408 1.00 96.19 79 ARG A N 1
ATOM 620 C CA . ARG A 1 79 ? -17.865 0.066 10.542 1.00 96.19 79 ARG A CA 1
ATOM 621 C C . ARG A 1 79 ? -18.137 -0.247 12.017 1.00 96.19 79 ARG A C 1
ATOM 623 O O . ARG A 1 79 ? -17.180 -0.352 12.781 1.00 96.19 79 ARG A O 1
ATOM 630 N N . PRO A 1 80 ? -19.397 -0.496 12.423 1.00 93.94 80 PRO A N 1
ATOM 631 C CA . PRO A 1 80 ? -19.738 -0.785 13.820 1.00 93.94 80 PRO A CA 1
ATOM 632 C C . PRO A 1 80 ? -18.985 -1.982 14.415 1.00 93.94 80 PRO A C 1
ATOM 634 O O . PRO A 1 80 ? -18.697 -2.009 15.610 1.00 93.94 80 PRO A O 1
ATOM 637 N N . GLU A 1 81 ? -18.662 -2.980 13.590 1.00 95.81 81 GLU A N 1
ATOM 638 C CA . GLU A 1 81 ? -17.892 -4.156 13.993 1.00 95.81 81 GLU A CA 1
ATOM 639 C C . GLU A 1 81 ? -16.394 -3.870 14.206 1.00 95.81 81 GLU A C 1
ATOM 641 O O . GLU A 1 81 ? -15.703 -4.636 14.882 1.00 95.81 81 GLU A O 1
ATOM 646 N N . VAL A 1 82 ? -15.884 -2.764 13.662 1.00 90.75 82 VAL A N 1
ATOM 647 C CA . VAL A 1 82 ? -14.492 -2.333 13.784 1.00 90.75 82 VAL A CA 1
ATOM 648 C C . VAL A 1 82 ? -14.419 -1.241 14.852 1.00 90.75 82 VAL A C 1
ATOM 650 O O . VAL A 1 82 ? -14.414 -0.051 14.574 1.00 90.75 82 VAL A O 1
ATOM 653 N N . ASN A 1 83 ? -14.350 -1.645 16.122 1.00 93.19 83 ASN A N 1
ATOM 654 C CA . ASN A 1 83 ? -14.283 -0.724 17.267 1.00 93.19 83 ASN A CA 1
ATOM 655 C C . ASN A 1 83 ? -12.878 -0.108 17.472 1.00 93.19 83 ASN A C 1
ATOM 657 O O . ASN A 1 83 ? -12.316 -0.150 18.568 1.00 93.19 83 ASN A O 1
ATOM 661 N N . ARG A 1 84 ? -12.254 0.375 16.395 1.00 95.44 84 ARG A N 1
ATOM 662 C CA . ARG A 1 84 ? -10.953 1.058 16.403 1.00 95.44 84 ARG A CA 1
ATOM 663 C C . ARG A 1 84 ? -10.728 1.800 15.092 1.00 95.44 84 ARG A C 1
ATOM 665 O O . ARG A 1 84 ? -11.296 1.446 14.066 1.00 95.44 84 ARG A O 1
ATOM 672 N N . THR A 1 85 ? -9.789 2.736 15.099 1.00 95.00 85 THR A N 1
ATOM 673 C CA . THR A 1 85 ? -9.233 3.276 13.857 1.00 95.00 85 THR A CA 1
ATOM 674 C C . THR A 1 85 ? -8.418 2.200 13.135 1.00 95.00 85 THR A C 1
ATOM 676 O O . THR A 1 85 ? -7.580 1.519 13.738 1.00 95.00 85 THR A O 1
ATOM 679 N N . VAL A 1 86 ? -8.689 2.038 11.844 1.00 96.56 86 VAL A N 1
ATOM 680 C CA . VAL A 1 86 ? -7.901 1.248 10.898 1.00 96.56 86 VAL A CA 1
ATOM 681 C C . VAL A 1 86 ? -6.935 2.189 10.206 1.00 96.56 86 VAL A C 1
ATOM 683 O O . VAL A 1 86 ? -7.347 3.220 9.679 1.00 96.56 86 VAL A O 1
ATOM 686 N N . ARG A 1 87 ? -5.654 1.834 10.210 1.00 95.69 87 ARG A N 1
ATOM 687 C CA . ARG A 1 87 ? -4.626 2.602 9.514 1.00 95.69 87 ARG A CA 1
ATOM 688 C C . ARG A 1 87 ? -4.578 2.242 8.032 1.00 95.69 87 ARG A C 1
ATOM 690 O O . ARG A 1 87 ? -4.916 1.133 7.615 1.00 95.69 87 ARG A O 1
ATOM 697 N N . THR A 1 88 ? -4.090 3.171 7.228 1.00 96.50 88 THR A N 1
ATOM 698 C CA . THR A 1 88 ? -3.962 3.042 5.774 1.00 96.50 88 THR A CA 1
ATOM 699 C C . THR A 1 88 ? -3.005 1.910 5.381 1.00 96.50 88 THR A C 1
ATOM 701 O O . THR A 1 88 ? -3.276 1.163 4.438 1.00 96.50 88 THR A O 1
ATOM 704 N N . ASP A 1 89 ? -1.915 1.726 6.133 1.00 96.19 89 ASP A N 1
ATOM 705 C CA . ASP A 1 89 ? -0.947 0.636 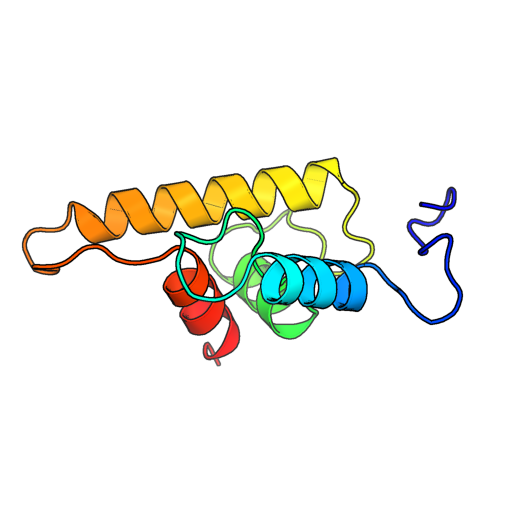5.938 1.00 96.19 89 ASP A CA 1
ATOM 706 C C . ASP A 1 89 ? -1.516 -0.751 6.286 1.00 96.19 89 ASP A C 1
ATOM 708 O O . ASP A 1 89 ? -1.083 -1.756 5.726 1.00 96.19 89 ASP A O 1
ATOM 712 N N . GLU A 1 90 ? -2.549 -0.840 7.126 1.00 96.25 90 GLU A N 1
ATOM 713 C CA . GLU A 1 90 ? -3.244 -2.108 7.381 1.00 96.25 90 GLU A CA 1
ATOM 714 C C . GLU A 1 90 ? -4.048 -2.584 6.165 1.00 96.25 90 GLU A C 1
ATOM 716 O O . GLU A 1 90 ? -4.130 -3.790 5.909 1.00 96.25 90 GLU A O 1
ATOM 721 N N . ILE A 1 91 ? -4.614 -1.653 5.391 1.00 96.25 91 ILE A N 1
ATOM 722 C CA . ILE A 1 91 ? -5.314 -1.967 4.141 1.00 96.25 91 ILE A CA 1
ATOM 723 C C . ILE A 1 91 ? -4.317 -2.439 3.074 1.00 96.25 91 ILE A C 1
ATOM 725 O O . ILE A 1 91 ? -4.566 -3.443 2.403 1.00 96.25 91 ILE A O 1
ATOM 729 N N . GLU A 1 92 ? -3.165 -1.769 2.950 1.00 96.31 92 GLU A N 1
ATOM 730 C CA . GLU A 1 92 ? -2.053 -2.217 2.095 1.00 96.31 92 GLU A CA 1
ATOM 731 C C . GLU A 1 92 ? -1.600 -3.632 2.475 1.00 96.31 92 GLU A C 1
ATOM 733 O O . GLU A 1 92 ? -1.546 -4.520 1.620 1.00 96.31 92 GLU A O 1
ATOM 738 N N . LEU A 1 93 ? -1.385 -3.885 3.767 1.00 96.44 93 LEU A N 1
ATOM 739 C CA . LEU A 1 93 ? -0.991 -5.194 4.276 1.00 96.44 93 LEU A CA 1
ATOM 740 C C . LEU A 1 93 ? -2.039 -6.277 3.980 1.00 96.44 93 LEU A C 1
ATOM 742 O O . LEU A 1 93 ? -1.685 -7.425 3.683 1.00 96.44 93 LEU A O 1
ATOM 746 N N . ALA A 1 94 ? -3.328 -5.938 4.053 1.00 95.62 94 ALA A N 1
ATOM 747 C CA . ALA A 1 94 ? -4.413 -6.847 3.695 1.00 95.62 94 ALA A CA 1
ATOM 748 C C . ALA A 1 94 ? -4.395 -7.193 2.197 1.00 95.62 94 ALA A C 1
ATOM 750 O O . ALA A 1 94 ? -4.557 -8.364 1.843 1.00 95.62 94 ALA A O 1
ATOM 751 N N . LEU A 1 95 ? -4.136 -6.211 1.323 1.00 95.25 95 LEU A N 1
ATOM 752 C CA . LEU A 1 95 ? -3.938 -6.446 -0.111 1.00 95.25 95 LEU A CA 1
ATOM 753 C C . LEU A 1 95 ? -2.711 -7.325 -0.364 1.00 95.25 95 LEU A C 1
ATOM 755 O O . LEU A 1 95 ? -2.803 -8.277 -1.133 1.00 95.25 95 LEU A O 1
ATOM 759 N N . PHE A 1 96 ? -1.587 -7.059 0.303 1.00 95.50 96 PHE A N 1
ATOM 760 C CA . PHE A 1 96 ? -0.354 -7.835 0.156 1.00 95.50 96 PHE A CA 1
ATOM 761 C C . PHE A 1 96 ? -0.530 -9.311 0.545 1.00 95.50 96 PHE A C 1
ATOM 763 O O . PHE A 1 96 ? -0.034 -10.206 -0.137 1.00 95.50 96 PHE A O 1
ATOM 770 N N . LYS A 1 97 ? -1.261 -9.587 1.632 1.00 95.88 97 LYS A N 1
ATOM 771 C CA . LYS A 1 97 ? -1.483 -10.951 2.145 1.00 95.88 97 LYS A CA 1
ATOM 772 C C . LYS A 1 97 ? -2.516 -11.760 1.360 1.00 95.88 97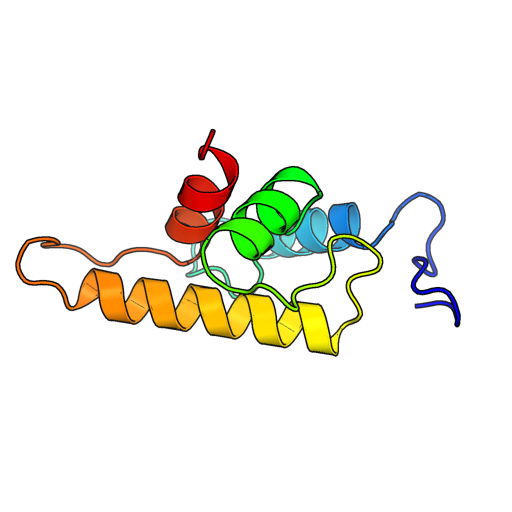 LYS A C 1
ATOM 774 O O . LYS A 1 97 ? -2.665 -12.958 1.618 1.00 95.88 97 LYS A O 1
ATOM 779 N N . ARG A 1 98 ? -3.251 -11.129 0.444 1.00 89.06 98 ARG A N 1
ATOM 780 C CA . ARG A 1 98 ? -4.319 -11.782 -0.313 1.00 89.06 98 ARG A CA 1
ATOM 781 C C . ARG A 1 98 ? -3.719 -12.796 -1.296 1.00 89.06 98 ARG A C 1
ATOM 783 O O . ARG A 1 98 ? -2.778 -12.480 -2.022 1.00 89.06 98 ARG A O 1
ATOM 790 N N . LYS A 1 99 ? -4.236 -14.027 -1.272 1.00 80.44 99 LYS A N 1
ATOM 791 C CA . LYS A 1 99 ? -3.858 -15.115 -2.189 1.00 80.44 99 LYS A CA 1
ATOM 792 C C . LYS A 1 99 ? -4.882 -15.220 -3.316 1.00 80.44 99 LYS A C 1
ATOM 794 O O . LYS A 1 99 ? -6.035 -14.781 -3.107 1.00 80.44 99 LYS A O 1
#

Secondary structure (DSSP, 8-state):
--TTS--SSTT--HHHHHHHHHHHH-SSS--SS----HHHHHHHHHHT-TT--SS---HHHHHHHHHHHHHHHHHHHTSTT--SPPPHHHHHHHHHH--

Organism: NCBI:txid272918

Radius of gyration: 13.96 Å; chains: 1; bounding box: 40×26×37 Å

Sequence (99 aa):
MTEGGAGKIKGLGPAFATKFLYFAE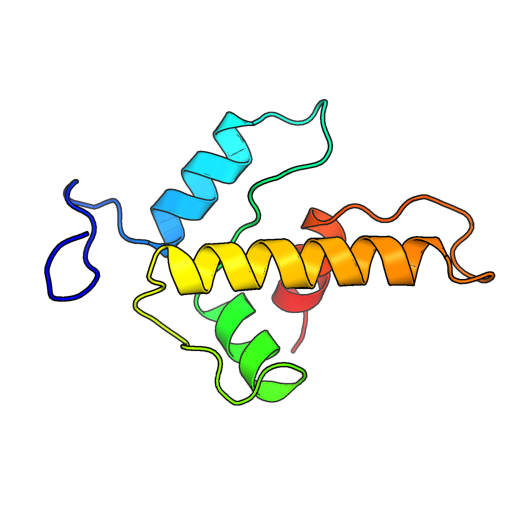GSTNEPRHVIIDKVVSTNLRRDAWPESPTAAWWPETYERYCNLLARWASEASERPEVNRTVRTDEIELALFKRK

Foldseek 3Di:
DPPQLADPDPPCHPQNVLVVQQPVVPDPDQRLGEGDALQLQVLCCVPPNVPQDSGSQDPVSRNVVSVVLQVVQVVQCPDPVNVDRGGSRNSSVVSNPDD

pLDDT: mean 89.22, std 8.94, range [59.06, 97.38]

InterPro domains:
  IPR048868 Putative 8-oxoguanine DNA glycosylase OGG-like protein [PF21790] (4-96)